Protein AF-A0A437GVA0-F1 (afdb_monomer_lite)

Structure (mmCIF, N/CA/C/O backbone):
data_AF-A0A437GVA0-F1
#
_entry.id   AF-A0A437GVA0-F1
#
loop_
_atom_site.group_PDB
_atom_site.id
_atom_site.type_symbol
_atom_site.label_atom_id
_atom_site.label_alt_id
_atom_site.label_comp_id
_atom_site.label_asym_id
_atom_site.label_entity_id
_atom_site.label_seq_id
_atom_site.pdbx_PDB_ins_code
_atom_site.Cartn_x
_atom_site.Cartn_y
_atom_site.Cartn_z
_atom_site.occupancy
_atom_site.B_iso_or_equiv
_atom_site.auth_seq_id
_atom_site.auth_comp_id
_atom_site.auth_asym_id
_atom_site.auth_atom_id
_atom_site.pdbx_PDB_model_num
ATOM 1 N N . MET A 1 1 ? 14.008 -1.938 -58.146 1.00 46.34 1 MET A N 1
ATOM 2 C CA . MET A 1 1 ? 15.173 -2.387 -57.350 1.00 46.34 1 MET A CA 1
ATOM 3 C C . MET A 1 1 ? 14.790 -2.366 -55.876 1.00 46.34 1 MET A C 1
ATOM 5 O O . MET A 1 1 ? 14.500 -1.295 -55.355 1.00 46.34 1 MET A O 1
ATOM 9 N N . SER A 1 2 ? 14.639 -3.532 -55.238 1.00 53.75 2 SER A N 1
ATOM 10 C CA . SER A 1 2 ? 14.108 -3.639 -53.872 1.00 53.75 2 SER A CA 1
ATOM 11 C C . SER A 1 2 ? 15.132 -3.237 -52.804 1.00 53.75 2 SER A C 1
ATOM 13 O O . SER A 1 2 ? 16.291 -3.635 -52.856 1.00 53.75 2 SER A O 1
ATOM 15 N N . LYS A 1 3 ? 14.639 -2.468 -51.827 1.00 61.25 3 LYS A N 1
ATOM 16 C CA . LYS A 1 3 ? 15.270 -1.971 -50.592 1.00 61.25 3 LYS A CA 1
ATOM 17 C C . LYS A 1 3 ? 16.210 -2.962 -49.893 1.00 61.25 3 LYS A C 1
ATOM 19 O O . LYS A 1 3 ? 15.768 -4.032 -49.489 1.00 61.25 3 LYS A O 1
ATOM 24 N N . ALA A 1 4 ? 17.407 -2.498 -49.538 1.00 56.59 4 ALA A N 1
ATOM 25 C CA . ALA A 1 4 ? 18.120 -3.008 -48.371 1.00 56.59 4 ALA A CA 1
ATOM 26 C C . ALA A 1 4 ? 17.703 -2.183 -47.139 1.00 56.59 4 ALA A C 1
ATOM 28 O O . ALA A 1 4 ? 17.982 -0.989 -47.056 1.00 56.59 4 ALA A O 1
ATOM 29 N N . ARG A 1 5 ? 16.994 -2.801 -46.187 1.00 63.81 5 ARG A N 1
ATOM 30 C CA . ARG A 1 5 ? 16.795 -2.251 -44.837 1.00 63.81 5 ARG A CA 1
ATOM 31 C C . ARG A 1 5 ? 17.730 -3.010 -43.907 1.00 63.81 5 ARG A C 1
ATOM 33 O O . ARG A 1 5 ? 17.368 -4.077 -43.425 1.00 63.81 5 ARG A O 1
ATOM 40 N N . VAL A 1 6 ? 18.934 -2.494 -43.681 1.00 65.56 6 VAL A N 1
ATOM 41 C CA . VAL A 1 6 ? 19.804 -3.046 -42.638 1.00 65.56 6 VAL A CA 1
ATOM 42 C C . VAL A 1 6 ? 19.210 -2.628 -41.293 1.00 65.56 6 VAL A C 1
ATOM 44 O O . VAL A 1 6 ? 19.379 -1.493 -40.856 1.00 65.56 6 VAL A O 1
ATOM 47 N N . SER A 1 7 ? 18.463 -3.523 -40.647 1.00 66.38 7 SER A N 1
ATOM 48 C CA . SER A 1 7 ? 18.073 -3.348 -39.249 1.00 66.38 7 SER A CA 1
ATOM 49 C C . SER A 1 7 ? 19.255 -3.758 -38.377 1.00 66.38 7 SER A C 1
ATOM 51 O O . SER A 1 7 ? 19.384 -4.918 -37.986 1.00 66.38 7 SER A O 1
ATOM 53 N N . VAL A 1 8 ? 20.157 -2.817 -38.101 1.00 66.62 8 VAL A N 1
ATOM 54 C CA . VAL A 1 8 ? 21.174 -3.025 -37.067 1.00 66.62 8 VAL A CA 1
ATOM 55 C C . VAL A 1 8 ? 20.431 -3.142 -35.737 1.00 66.62 8 VAL A C 1
ATOM 57 O O . VAL A 1 8 ? 19.920 -2.150 -35.216 1.00 66.62 8 VAL A O 1
ATOM 60 N N . ASN A 1 9 ? 20.324 -4.363 -35.208 1.00 66.56 9 ASN A N 1
ATOM 61 C CA . ASN A 1 9 ? 19.787 -4.603 -33.874 1.00 66.56 9 ASN A CA 1
ATOM 62 C C . ASN A 1 9 ? 20.737 -3.964 -32.863 1.00 66.56 9 ASN A C 1
ATOM 64 O O . ASN A 1 9 ? 21.808 -4.486 -32.561 1.00 66.56 9 ASN A O 1
ATOM 68 N N . LYS A 1 10 ? 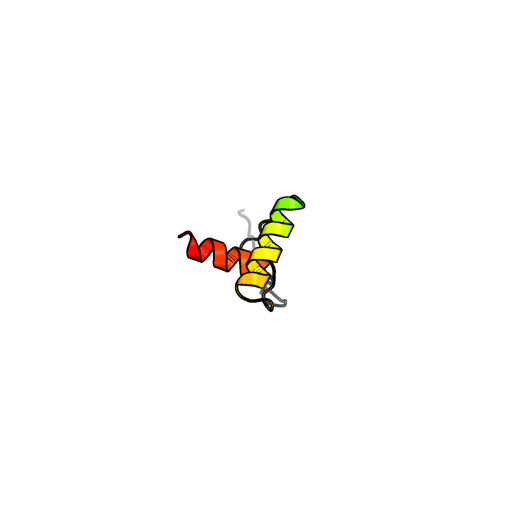20.361 -2.780 -32.385 1.00 68.12 10 LYS A N 1
ATOM 69 C CA . LYS A 1 10 ? 21.118 -2.039 -31.381 1.00 68.12 10 LYS A CA 1
ATOM 70 C C . LYS A 1 10 ? 21.064 -2.837 -30.077 1.00 68.12 10 LYS A C 1
ATOM 72 O O . LYS A 1 10 ? 19.981 -3.032 -29.523 1.00 68.12 10 LYS A O 1
ATOM 77 N N . ASN A 1 11 ? 22.214 -3.306 -29.594 1.00 68.56 11 ASN A N 1
ATOM 78 C CA . ASN A 1 11 ? 22.311 -3.928 -28.274 1.00 68.56 11 ASN A CA 1
ATOM 79 C C . ASN A 1 11 ? 21.742 -2.954 -27.232 1.00 68.56 11 ASN A C 1
ATOM 81 O O . ASN A 1 11 ? 22.100 -1.773 -27.234 1.00 68.56 11 ASN A O 1
ATOM 85 N N . LYS A 1 12 ? 20.826 -3.423 -26.372 1.00 69.69 12 LYS A N 1
ATOM 86 C CA . LYS A 1 12 ? 20.257 -2.605 -25.292 1.00 69.69 12 LYS A CA 1
ATOM 87 C C . LYS A 1 12 ?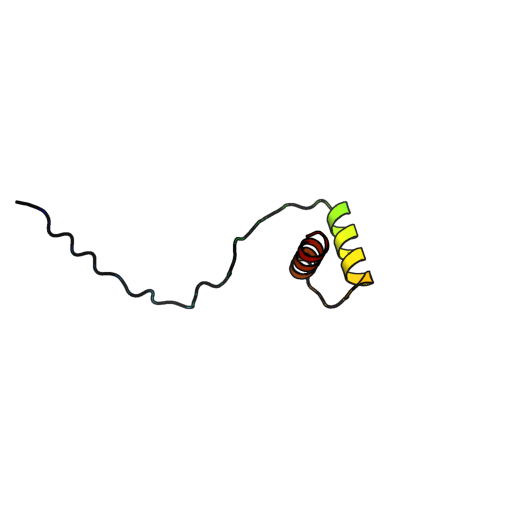 21.376 -2.239 -24.312 1.00 69.69 12 LYS A C 1
ATOM 89 O O . LYS A 1 12 ? 21.706 -3.014 -23.425 1.00 69.69 12 LYS A O 1
ATOM 94 N N . MET A 1 13 ? 21.975 -1.068 -24.499 1.00 72.00 13 MET A N 1
ATOM 95 C CA . MET A 1 13 ? 22.920 -0.466 -23.561 1.00 72.00 13 MET A CA 1
ATOM 96 C C . MET A 1 13 ? 22.130 0.273 -22.479 1.00 72.00 13 MET A C 1
ATOM 98 O O . MET A 1 13 ? 21.374 1.191 -22.789 1.00 72.00 13 MET A O 1
ATOM 102 N N . GLY A 1 14 ? 22.286 -0.132 -21.219 1.00 77.19 14 GLY A N 1
ATOM 103 C CA . GLY A 1 14 ? 21.649 0.518 -20.073 1.00 77.19 14 GLY A CA 1
ATOM 104 C C . GLY A 1 14 ? 21.434 -0.427 -18.892 1.00 77.19 14 GLY A C 1
ATOM 105 O O . GLY A 1 14 ? 21.562 -1.644 -19.024 1.00 77.19 14 GLY A O 1
ATOM 106 N N . ARG A 1 15 ? 21.098 0.141 -17.726 1.00 73.25 15 ARG A N 1
ATOM 107 C CA . ARG A 1 15 ? 20.676 -0.628 -16.543 1.00 73.25 15 ARG A CA 1
ATOM 108 C C . ARG A 1 15 ? 19.454 -1.489 -16.915 1.00 73.25 15 ARG A C 1
ATOM 110 O O . ARG A 1 15 ? 18.611 -1.002 -17.674 1.00 73.25 15 ARG A O 1
ATOM 117 N N . PRO A 1 16 ? 19.323 -2.730 -16.406 1.00 75.81 16 PRO A N 1
ATOM 118 C CA . PRO A 1 16 ? 18.109 -3.519 -16.597 1.00 75.81 16 PRO A CA 1
ATOM 119 C C . PRO A 1 16 ? 16.866 -2.698 -16.245 1.00 75.81 16 PRO A C 1
ATOM 121 O O . PRO A 1 16 ? 16.908 -1.844 -15.349 1.00 75.81 16 PRO A O 1
ATOM 124 N N . ALA A 1 17 ? 15.771 -2.955 -16.965 1.00 75.38 17 ALA A N 1
ATOM 125 C CA . ALA A 1 17 ? 14.505 -2.266 -16.753 1.00 75.38 17 ALA A CA 1
ATOM 126 C C . ALA A 1 17 ? 14.140 -2.329 -15.264 1.00 75.38 17 ALA A C 1
ATOM 128 O O . ALA A 1 17 ? 13.930 -3.399 -14.697 1.00 75.38 17 ALA A O 1
ATOM 129 N N . THR A 1 18 ? 14.158 -1.167 -14.615 1.00 72.56 18 THR A N 1
ATOM 130 C CA . THR A 1 18 ? 13.835 -1.043 -13.197 1.00 72.56 18 THR A CA 1
ATOM 131 C C . THR A 1 18 ? 12.331 -0.795 -13.115 1.00 72.56 18 THR A C 1
ATOM 133 O O . THR A 1 18 ? 11.840 0.116 -13.774 1.00 72.56 18 THR A O 1
ATOM 136 N N . GLY A 1 19 ? 11.604 -1.638 -12.376 1.00 65.12 19 GLY A N 1
ATOM 137 C CA . GLY A 1 19 ? 10.134 -1.699 -12.421 1.00 65.12 19 GLY A CA 1
ATOM 138 C C . GLY A 1 19 ? 9.632 -2.997 -13.053 1.00 65.12 19 GLY A C 1
ATOM 139 O O . GLY A 1 19 ? 8.938 -2.977 -14.062 1.00 65.12 19 GLY A O 1
ATOM 140 N N . ILE A 1 20 ? 10.034 -4.137 -12.487 1.00 77.88 20 ILE A N 1
ATOM 141 C CA . ILE A 1 20 ? 9.565 -5.454 -12.927 1.00 77.88 20 ILE A CA 1
ATOM 142 C C . ILE A 1 20 ? 8.087 -5.587 -12.533 1.00 77.88 20 ILE A C 1
ATOM 144 O O . ILE A 1 20 ? 7.752 -5.487 -11.354 1.00 77.88 20 ILE A O 1
ATOM 148 N N . GLY A 1 21 ? 7.221 -5.809 -13.522 1.00 81.06 21 GLY A N 1
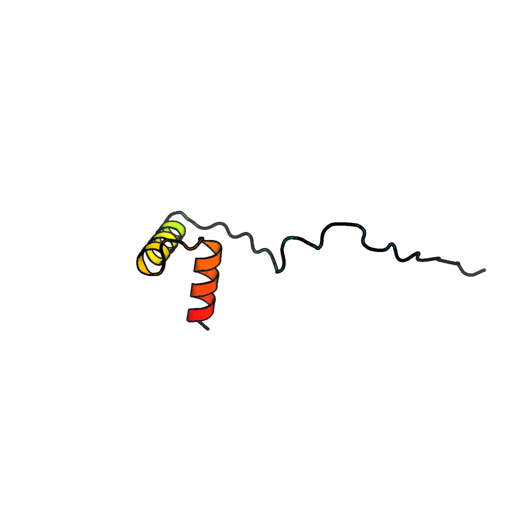ATOM 149 C CA . GLY A 1 21 ? 5.771 -5.932 -13.351 1.00 81.06 21 GLY A CA 1
ATOM 150 C C . GLY A 1 21 ? 4.986 -4.799 -14.016 1.00 81.06 21 GLY A C 1
ATOM 151 O O . GLY A 1 21 ? 5.554 -3.839 -14.531 1.00 81.06 21 GLY A O 1
ATOM 152 N N . GLN A 1 22 ? 3.659 -4.925 -14.019 1.00 85.25 22 GLN A N 1
ATOM 153 C CA . GLN A 1 22 ? 2.762 -3.902 -14.552 1.00 85.25 22 GLN A CA 1
ATOM 154 C C . GLN A 1 22 ? 2.467 -2.860 -13.466 1.00 85.25 22 GLN A C 1
ATOM 156 O O . GLN A 1 22 ? 1.948 -3.198 -12.403 1.00 85.25 22 GLN A O 1
ATOM 161 N N . MET A 1 23 ? 2.778 -1.587 -13.727 1.00 87.62 23 MET A N 1
ATOM 162 C CA . MET A 1 23 ? 2.378 -0.495 -12.838 1.00 87.62 23 MET A CA 1
ATOM 163 C C . MET A 1 23 ? 0.871 -0.255 -12.963 1.00 87.62 23 MET A C 1
ATOM 165 O O . MET A 1 23 ? 0.360 -0.051 -14.064 1.00 87.62 23 MET A O 1
ATOM 169 N N . ILE A 1 24 ? 0.180 -0.233 -11.825 1.00 87.56 24 ILE A N 1
ATOM 170 C CA . ILE A 1 24 ? -1.230 0.147 -11.729 1.00 87.56 24 ILE A CA 1
ATOM 171 C C . ILE A 1 24 ? -1.308 1.356 -10.793 1.00 87.56 24 ILE A C 1
ATOM 173 O O . ILE A 1 24 ? -1.092 1.232 -9.590 1.00 87.56 24 ILE A O 1
ATOM 177 N N . GLY A 1 25 ? -1.563 2.540 -11.354 1.00 89.38 25 GLY A N 1
ATOM 178 C CA . GLY A 1 25 ? -1.740 3.775 -10.588 1.00 89.38 25 GLY A CA 1
ATOM 179 C C . GLY A 1 25 ? -3.208 3.988 -10.229 1.00 89.38 25 GLY A C 1
ATOM 180 O O . GLY A 1 25 ? -3.981 4.421 -11.080 1.00 89.38 25 GLY A O 1
ATOM 181 N N . VAL A 1 26 ? -3.586 3.698 -8.983 1.00 89.94 26 VAL A N 1
ATOM 182 C CA . VAL A 1 26 ? -4.952 3.893 -8.465 1.00 89.94 26 VAL A CA 1
ATOM 183 C C . VAL A 1 26 ? -4.972 5.073 -7.499 1.00 89.94 26 VAL A C 1
ATOM 185 O O . VAL A 1 26 ? -4.059 5.235 -6.690 1.00 89.94 26 VAL A O 1
ATOM 188 N N . ARG A 1 27 ? -6.018 5.900 -7.575 1.00 94.12 27 ARG A N 1
ATOM 189 C CA . ARG A 1 27 ? -6.305 6.916 -6.557 1.00 94.12 27 ARG A CA 1
ATOM 190 C C . ARG A 1 27 ? -7.197 6.287 -5.492 1.00 94.12 27 ARG A C 1
ATOM 192 O O . ARG A 1 27 ? -8.302 5.873 -5.818 1.00 94.12 27 ARG A O 1
ATOM 199 N N . LEU A 1 28 ? -6.703 6.210 -4.261 1.00 93.44 28 LEU A N 1
ATOM 200 C CA . LEU A 1 28 ? -7.464 5.736 -3.105 1.00 93.44 28 LEU A CA 1
ATOM 201 C C . LEU A 1 28 ? -7.983 6.928 -2.303 1.00 93.44 28 LEU A C 1
ATOM 203 O O . LEU A 1 28 ? -7.281 7.937 -2.174 1.00 93.44 28 LEU A O 1
ATOM 207 N N . HIS A 1 29 ? -9.200 6.810 -1.776 1.00 96.38 29 HIS A N 1
ATOM 208 C CA . HIS A 1 29 ? -9.753 7.804 -0.864 1.00 96.38 29 HIS A CA 1
ATOM 209 C C . HIS A 1 29 ? -9.120 7.669 0.529 1.00 96.38 29 HIS A C 1
ATOM 211 O O . HIS A 1 29 ? -8.451 6.683 0.842 1.00 96.38 29 HIS A O 1
ATOM 217 N N . SER A 1 30 ? -9.303 8.681 1.381 1.00 95.81 30 SER A N 1
ATOM 218 C CA . SER A 1 30 ? -8.721 8.698 2.730 1.00 95.81 30 SER A CA 1
ATOM 219 C C . SER A 1 30 ? -9.199 7.539 3.604 1.00 95.81 30 SER A C 1
ATOM 221 O O . SER A 1 30 ? -8.418 7.030 4.401 1.00 95.81 30 SER A O 1
ATOM 223 N N . GLU A 1 31 ? -10.448 7.111 3.437 1.00 97.06 31 GLU A N 1
ATOM 224 C CA . GLU A 1 31 ? -11.043 5.994 4.180 1.00 97.06 31 GLU A CA 1
ATOM 225 C C . GLU A 1 31 ? -10.346 4.667 3.842 1.00 97.06 31 GLU A C 1
ATOM 227 O O . GLU A 1 31 ? -9.902 3.951 4.739 1.00 97.06 31 GLU A O 1
ATOM 232 N N . ASP A 1 32 ? -10.128 4.395 2.553 1.00 95.50 32 ASP A N 1
ATOM 233 C CA . ASP A 1 32 ? -9.426 3.191 2.091 1.00 95.50 32 ASP A CA 1
ATOM 234 C C . ASP A 1 32 ? -7.970 3.154 2.574 1.00 95.50 32 ASP A C 1
ATOM 236 O O . ASP A 1 32 ? -7.447 2.104 2.951 1.00 95.50 32 ASP A O 1
ATOM 240 N N . LEU A 1 33 ? -7.301 4.313 2.581 1.00 95.25 33 LEU A N 1
ATOM 241 C CA . LEU A 1 33 ? -5.930 4.430 3.079 1.00 95.25 33 LEU A CA 1
ATOM 242 C C . LEU A 1 33 ? -5.849 4.140 4.580 1.00 95.25 33 LEU A C 1
ATOM 244 O O . LEU A 1 33 ? -4.927 3.451 5.009 1.00 95.25 33 LEU A O 1
ATOM 248 N N . GLN A 1 34 ? -6.817 4.621 5.363 1.00 96.62 34 GLN A N 1
ATOM 249 C CA . GLN A 1 34 ? -6.882 4.342 6.797 1.00 96.62 34 GLN A CA 1
ATOM 250 C C . GLN A 1 34 ? -7.118 2.857 7.075 1.00 96.62 34 GLN A C 1
ATOM 252 O O . GLN A 1 34 ? -6.455 2.298 7.945 1.00 96.62 34 GLN A O 1
ATOM 257 N N . LEU A 1 35 ? -8.005 2.204 6.318 1.00 96.00 35 LEU A N 1
ATOM 258 C CA . LEU A 1 35 ? -8.227 0.760 6.431 1.00 96.00 35 LEU A CA 1
ATOM 259 C C . LEU A 1 35 ? -6.957 -0.034 6.106 1.00 96.00 35 LEU A C 1
ATOM 261 O O . LEU A 1 35 ? -6.616 -0.976 6.822 1.00 96.00 35 LEU A O 1
ATOM 265 N N . LEU A 1 36 ? -6.225 0.367 5.063 1.00 94.81 36 LEU A N 1
ATOM 266 C CA . LEU A 1 36 ? -4.956 -0.266 4.709 1.00 94.81 36 LEU A CA 1
ATOM 267 C C . LEU A 1 36 ? -3.906 -0.085 5.813 1.00 94.81 36 LEU A C 1
ATOM 269 O O . LEU A 1 36 ? -3.231 -1.047 6.173 1.00 94.81 36 LEU A O 1
ATOM 273 N N . ASP A 1 37 ? -3.783 1.120 6.369 1.00 95.44 37 ASP A N 1
ATOM 274 C CA . ASP A 1 37 ? -2.840 1.404 7.452 1.00 95.44 37 ASP A CA 1
ATOM 275 C C . ASP A 1 37 ? -3.199 0.625 8.732 1.00 95.44 37 ASP A C 1
ATOM 277 O O . ASP A 1 37 ? -2.317 0.057 9.375 1.00 95.44 37 ASP A O 1
ATOM 281 N N . GLN A 1 38 ? -4.487 0.511 9.074 1.00 96.25 38 GLN A N 1
ATOM 282 C CA . GLN A 1 38 ? -4.951 -0.328 10.187 1.00 96.25 38 GLN A CA 1
ATOM 283 C C . GLN A 1 38 ? -4.615 -1.805 9.964 1.00 96.25 38 GLN A C 1
ATOM 285 O O . GLN A 1 38 ? -4.148 -2.481 10.882 1.00 96.25 38 GLN A O 1
ATOM 290 N N . TRP A 1 39 ? -4.811 -2.305 8.742 1.00 95.81 39 TRP A N 1
ATOM 291 C CA . TRP A 1 39 ? -4.459 -3.678 8.395 1.00 95.81 39 TRP A CA 1
ATOM 292 C C . TRP A 1 39 ? -2.949 -3.928 8.521 1.00 95.81 39 TRP A C 1
ATOM 294 O O . TRP A 1 39 ? -2.550 -4.959 9.060 1.00 95.81 39 TRP A O 1
ATOM 304 N N . ILE A 1 40 ? -2.106 -2.982 8.090 1.00 96.88 40 ILE A N 1
ATOM 305 C CA . ILE A 1 40 ? -0.643 -3.054 8.247 1.00 96.88 40 ILE A 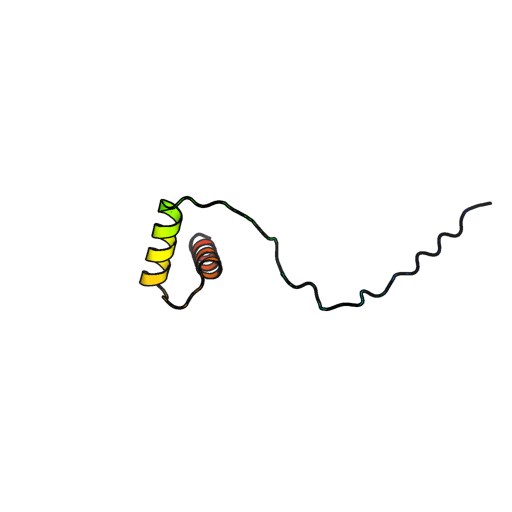CA 1
ATOM 306 C C . ILE A 1 40 ? -0.269 -3.156 9.726 1.00 96.88 40 ILE A C 1
ATOM 308 O O . ILE A 1 40 ? 0.441 -4.083 10.108 1.00 96.88 40 ILE A O 1
ATOM 312 N N . LEU A 1 41 ? -0.799 -2.264 10.567 1.00 96.12 41 LEU A N 1
ATOM 313 C CA . LEU A 1 41 ? -0.521 -2.256 12.006 1.00 96.12 41 LEU A CA 1
ATOM 314 C C . LEU A 1 41 ? -0.932 -3.561 12.700 1.00 96.12 41 LEU A C 1
ATOM 316 O O . LEU A 1 41 ? -0.240 -4.010 13.609 1.00 96.12 41 LEU A O 1
ATOM 320 N N . ALA A 1 42 ? -2.042 -4.168 12.276 1.00 94.94 42 ALA A N 1
ATOM 321 C CA . ALA A 1 42 ? -2.551 -5.403 12.866 1.00 94.94 42 ALA A CA 1
ATOM 322 C C . ALA A 1 42 ? -1.764 -6.660 12.456 1.00 94.94 42 ALA A C 1
ATOM 324 O O . ALA A 1 42 ? -1.787 -7.648 13.186 1.00 94.94 42 ALA A O 1
ATOM 325 N N . ASN A 1 43 ? -1.102 -6.649 11.295 1.00 93.12 43 ASN A N 1
ATOM 326 C CA . ASN A 1 43 ? -0.432 -7.831 10.749 1.00 93.12 43 ASN A CA 1
ATOM 327 C C . ASN A 1 43 ? 1.093 -7.745 10.855 1.00 93.12 43 ASN A C 1
ATOM 329 O O . ASN A 1 43 ? 1.728 -8.678 11.338 1.00 93.12 43 ASN A O 1
ATOM 333 N N . ASP A 1 44 ? 1.683 -6.663 10.348 1.00 93.06 44 ASP A N 1
ATOM 334 C CA . ASP A 1 44 ? 3.132 -6.500 10.218 1.00 93.06 44 ASP A CA 1
ATOM 335 C C . ASP A 1 44 ? 3.466 -5.005 10.023 1.00 93.06 44 ASP A C 1
ATOM 337 O O . ASP A 1 44 ? 3.403 -4.506 8.898 1.00 93.06 44 ASP A O 1
ATOM 341 N N . PRO A 1 45 ? 3.792 -4.260 11.095 1.00 92.44 45 PRO A N 1
ATOM 342 C CA . PRO A 1 45 ? 3.986 -2.808 11.035 1.00 92.44 45 PRO A CA 1
ATOM 343 C C . PRO A 1 45 ? 5.156 -2.349 10.155 1.00 92.44 45 PRO A C 1
ATOM 345 O O . PRO A 1 45 ? 5.250 -1.163 9.839 1.00 92.44 45 PRO A O 1
ATOM 348 N N . GLU A 1 46 ? 6.060 -3.254 9.773 1.00 94.50 46 GLU A N 1
ATOM 349 C CA . GLU A 1 46 ? 7.263 -2.919 9.007 1.00 94.50 46 GLU A CA 1
ATOM 350 C C . GLU A 1 46 ? 7.031 -2.933 7.487 1.00 94.50 46 GLU A C 1
ATOM 352 O O . GLU A 1 46 ? 7.882 -2.472 6.719 1.00 94.50 46 GLU A O 1
ATOM 357 N N . ILE A 1 47 ? 5.883 -3.434 7.011 1.00 94.81 47 ILE A N 1
ATOM 358 C CA . ILE A 1 47 ? 5.637 -3.541 5.569 1.00 94.81 47 ILE A CA 1
ATOM 359 C C . ILE A 1 47 ? 5.135 -2.239 4.956 1.00 94.81 47 ILE A C 1
ATOM 361 O O . ILE A 1 47 ? 4.310 -1.504 5.492 1.00 94.81 47 ILE A O 1
ATOM 365 N N . SER A 1 48 ? 5.580 -2.000 3.725 1.00 94.62 48 SER A N 1
ATOM 366 C CA . SER A 1 48 ? 5.069 -0.906 2.904 1.00 94.62 48 SER A CA 1
ATOM 367 C C . SER A 1 48 ? 3.636 -1.168 2.411 1.00 94.62 48 SER A C 1
ATOM 369 O O . SER A 1 48 ? 3.255 -2.311 2.145 1.00 94.62 48 SER A O 1
ATOM 371 N N . ARG A 1 49 ? 2.867 -0.098 2.166 1.00 93.19 49 ARG A N 1
ATOM 372 C CA . ARG A 1 49 ? 1.513 -0.164 1.576 1.00 93.19 49 ARG A CA 1
ATOM 373 C C . ARG A 1 49 ? 1.416 -1.014 0.295 1.00 93.19 49 ARG A C 1
ATOM 375 O O . ARG A 1 49 ? 0.493 -1.823 0.203 1.00 93.19 49 ARG A O 1
ATOM 382 N N . PRO A 1 50 ? 2.336 -0.910 -0.691 1.00 92.50 50 PRO A N 1
ATOM 383 C CA . PRO A 1 50 ? 2.301 -1.783 -1.864 1.00 92.50 50 PRO A CA 1
ATOM 384 C C . PRO A 1 50 ? 2.478 -3.264 -1.528 1.00 92.50 50 PRO A C 1
ATOM 386 O O . PRO A 1 50 ? 1.849 -4.109 -2.161 1.00 92.50 50 PRO A O 1
ATOM 389 N N . GLU A 1 51 ? 3.315 -3.591 -0.541 1.00 94.06 51 GLU A N 1
ATOM 390 C CA . GLU A 1 51 ? 3.504 -4.981 -0.124 1.00 94.06 51 GLU A CA 1
ATOM 391 C C . GLU A 1 51 ? 2.284 -5.511 0.634 1.00 94.06 51 GLU A C 1
ATOM 393 O O . GLU A 1 51 ? 1.852 -6.635 0.380 1.00 94.06 51 GLU A O 1
ATOM 398 N N . ALA A 1 52 ? 1.664 -4.680 1.476 1.00 95.62 52 ALA A N 1
ATOM 399 C CA . ALA A 1 52 ? 0.402 -4.998 2.135 1.00 95.62 52 ALA A CA 1
ATOM 400 C C . ALA A 1 52 ? -0.698 -5.348 1.123 1.00 95.62 52 ALA A C 1
ATOM 402 O O . ALA A 1 52 ? -1.295 -6.419 1.211 1.00 95.62 52 ALA A O 1
ATOM 403 N N .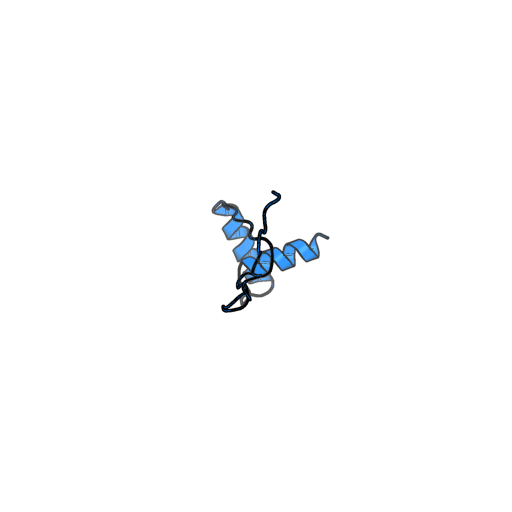 MET A 1 53 ? -0.882 -4.523 0.084 1.00 94.25 53 MET A N 1
ATOM 404 C CA . MET A 1 53 ? -1.842 -4.812 -0.989 1.00 94.25 53 MET A CA 1
ATOM 405 C C . MET A 1 53 ? -1.560 -6.150 -1.690 1.00 94.25 53 MET A C 1
ATOM 407 O O . MET A 1 53 ? -2.488 -6.904 -1.970 1.00 94.25 53 MET A O 1
ATOM 411 N N . ARG A 1 54 ? -0.289 -6.502 -1.938 1.00 92.75 54 ARG A N 1
ATOM 412 C CA . ARG A 1 54 ? 0.065 -7.810 -2.526 1.00 92.75 54 ARG A CA 1
ATOM 413 C C . ARG A 1 54 ? -0.260 -8.977 -1.598 1.00 92.75 54 ARG A C 1
ATOM 415 O O . ARG A 1 54 ? -0.657 -10.034 -2.080 1.00 92.75 54 ARG A O 1
ATOM 422 N N . ARG A 1 55 ? -0.057 -8.825 -0.286 1.00 95.06 55 ARG A N 1
ATOM 423 C CA . ARG A 1 55 ? -0.433 -9.847 0.704 1.00 95.06 55 ARG A CA 1
ATOM 424 C C . ARG A 1 55 ? -1.949 -10.042 0.734 1.00 95.06 55 ARG A C 1
ATOM 426 O O . ARG A 1 55 ? -2.381 -11.181 0.621 1.00 95.06 55 ARG A O 1
ATOM 433 N N . ILE A 1 56 ? -2.719 -8.953 0.764 1.00 93.81 56 ILE A N 1
ATOM 434 C CA . ILE A 1 56 ? -4.190 -8.994 0.713 1.00 93.81 56 ILE A CA 1
ATOM 435 C C . ILE A 1 56 ? -4.673 -9.689 -0.570 1.00 93.81 56 ILE A C 1
ATOM 437 O O . ILE A 1 56 ? -5.508 -10.584 -0.514 1.00 93.81 56 ILE A O 1
ATOM 441 N N . LEU A 1 57 ? -4.110 -9.350 -1.734 1.00 93.31 57 LEU A N 1
ATOM 442 C CA . LEU A 1 57 ? -4.477 -10.010 -2.995 1.00 93.31 57 LEU A CA 1
ATOM 443 C C . LEU A 1 57 ? -4.197 -11.520 -2.972 1.00 93.31 57 LEU A C 1
ATOM 445 O O . LEU A 1 57 ? -4.998 -12.295 -3.481 1.00 93.31 57 LEU A O 1
ATOM 449 N N . ARG A 1 58 ? -3.082 -11.941 -2.363 1.00 94.38 58 ARG A N 1
ATOM 450 C CA . ARG A 1 58 ? -2.733 -13.362 -2.203 1.00 94.38 58 ARG A CA 1
ATOM 451 C C . ARG A 1 58 ? -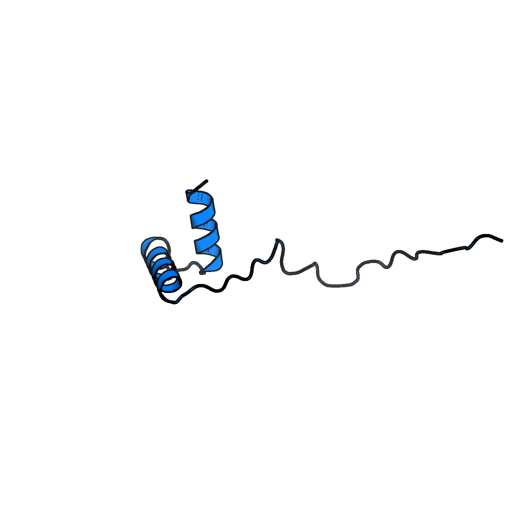3.576 -14.091 -1.154 1.00 94.38 58 ARG A C 1
ATOM 453 O O . ARG A 1 58 ? -3.604 -15.309 -1.205 1.00 94.38 58 ARG A O 1
ATOM 460 N N . SER A 1 59 ? -4.210 -13.390 -0.212 1.00 91.69 59 SER A N 1
ATOM 461 C CA . SER A 1 59 ? -5.082 -14.014 0.795 1.00 91.69 59 SER A CA 1
ATOM 462 C C . SER A 1 59 ? -6.532 -14.171 0.339 1.00 91.69 59 SER A C 1
ATOM 464 O O . SER A 1 59 ? -7.279 -14.911 0.967 1.00 91.69 59 SER A O 1
ATOM 466 N N . VAL A 1 60 ? -6.955 -13.419 -0.683 1.00 90.06 60 VAL A N 1
ATOM 467 C CA . VAL A 1 60 ? -8.315 -13.493 -1.249 1.00 90.06 60 VAL A CA 1
ATOM 468 C C . VAL A 1 60 ? -8.421 -14.551 -2.357 1.00 90.06 60 VAL A C 1
ATOM 470 O O . VAL A 1 60 ? -9.514 -15.056 -2.600 1.00 90.06 60 VAL A O 1
ATOM 473 N N . ALA A 1 61 ? -7.307 -14.860 -3.028 1.00 67.12 61 ALA A N 1
ATOM 474 C CA . ALA A 1 61 ? -7.202 -15.933 -4.021 1.00 67.12 61 ALA A CA 1
ATOM 475 C C . ALA A 1 61 ? -7.079 -17.309 -3.353 1.00 67.12 61 ALA A C 1
ATOM 477 O O . ALA A 1 61 ? -7.665 -18.266 -3.906 1.00 67.12 61 ALA A O 1
#

Foldseek 3Di:
DDDDDPPPPDDPPDDPDDDPDDDDDDDDDPVVVVVLCVQCVVPPVPDDSVVSVVVVVVVVD

Radius of gyration: 21.63 Å; chains: 1; bounding box: 34×25×70 Å

Secondary structure (DSSP, 8-state):
-------------SS--SS-S-----PPPHHHHHHHHHHHHHH-TTS-HHHHHHHHHHHH-

pLDDT: mean 84.33, std 13.53, range [46.34, 97.06]

Sequence (61 aa):
MSKARVSVNKNKMGRPATGIGQMIGVRLHSEDLQLLDQWILANDPEISRPEAMRRILRSVA

Organism: NCBI:txid2217664